Protein AF-A0A0D0DI79-F1 (afdb_monomer_lite)

Secondary structure (DSSP, 8-state):
-----TTT-EE---HHHH--TTSS--S-SEEEEE-TTHHHHHHHHHHTT----EE-TTT-SS-EEEEE--TT--HHHHHHHHHHHHHHHHHHTTSSS----S----S---SS----

Organism: NCBI:txid930991

Structure (mmCIF, N/CA/C/O backbone):
data_AF-A0A0D0DI79-F1
#
_entry.id   AF-A0A0D0DI79-F1
#
loop_
_atom_site.group_PDB
_atom_site.id
_atom_site.type_symbol
_atom_site.label_atom_id
_atom_site.label_alt_id
_atom_site.label_comp_id
_atom_site.label_asym_id
_atom_site.label_entity_id
_atom_site.label_seq_id
_atom_site.pdbx_PDB_ins_code
_atom_site.Cartn_x
_atom_site.Cartn_y
_atom_site.Cartn_z
_atom_site.occupancy
_atom_site.B_iso_or_equiv
_atom_site.auth_seq_id
_atom_site.auth_comp_id
_atom_site.auth_asym_id
_atom_site.auth_atom_id
_atom_site.pdbx_PDB_model_num
ATOM 1 N N . MET A 1 1 ? -13.413 -15.857 -4.598 1.00 52.06 1 MET A N 1
ATOM 2 C CA . MET A 1 1 ? -12.780 -14.589 -4.164 1.00 52.06 1 MET A CA 1
ATOM 3 C C . MET A 1 1 ? -13.273 -14.243 -2.764 1.00 52.06 1 MET A C 1
ATOM 5 O O . MET A 1 1 ? -14.476 -14.307 -2.539 1.00 52.06 1 MET A O 1
ATOM 9 N N . LYS A 1 2 ? -12.378 -13.946 -1.810 1.00 62.56 2 LYS A N 1
ATOM 10 C CA . LYS A 1 2 ? -12.778 -13.530 -0.452 1.00 62.56 2 LYS A CA 1
ATOM 11 C C . LYS A 1 2 ? -13.388 -12.128 -0.527 1.00 62.56 2 LYS A C 1
ATOM 13 O O . LYS A 1 2 ? -12.765 -11.225 -1.076 1.00 62.56 2 LYS A O 1
ATOM 18 N N . ARG A 1 3 ? -14.603 -11.944 -0.009 1.00 78.12 3 ARG A N 1
ATOM 19 C CA . ARG A 1 3 ? -15.272 -10.636 -0.006 1.00 78.12 3 ARG A CA 1
ATOM 20 C C . ARG A 1 3 ? -14.746 -9.809 1.167 1.00 78.12 3 ARG A C 1
ATOM 22 O O . ARG A 1 3 ? -15.034 -10.140 2.311 1.00 78.12 3 ARG A O 1
ATOM 29 N N . ILE A 1 4 ? -13.993 -8.748 0.882 1.00 83.25 4 ILE A N 1
ATOM 30 C CA . ILE A 1 4 ? -13.527 -7.803 1.905 1.00 83.25 4 ILE A CA 1
ATOM 31 C C . ILE A 1 4 ? -14.617 -6.740 2.123 1.00 83.25 4 ILE A C 1
ATOM 33 O O . ILE A 1 4 ? -15.071 -6.129 1.152 1.00 83.25 4 ILE A O 1
ATOM 37 N N . PRO A 1 5 ? -15.083 -6.514 3.363 1.00 85.69 5 PRO A N 1
ATOM 38 C CA . PRO A 1 5 ? -16.040 -5.451 3.648 1.00 85.69 5 PRO A CA 1
ATOM 39 C C . PRO A 1 5 ? -15.487 -4.060 3.301 1.00 85.69 5 PRO A C 1
ATOM 41 O O . PRO A 1 5 ? -14.370 -3.722 3.693 1.00 85.69 5 PRO A O 1
ATOM 44 N N . LYS A 1 6 ? -16.303 -3.206 2.659 1.00 85.19 6 LYS A N 1
ATOM 45 C CA . LYS A 1 6 ? -15.905 -1.839 2.245 1.00 85.19 6 LYS A CA 1
ATOM 46 C C . LYS A 1 6 ? -15.438 -0.941 3.402 1.00 85.19 6 LYS A C 1
ATOM 48 O O . LYS A 1 6 ? -14.749 0.045 3.167 1.00 85.19 6 LYS A O 1
ATOM 53 N N . HIS A 1 7 ? -15.836 -1.249 4.638 1.00 85.56 7 HIS A N 1
ATOM 54 C CA . HIS A 1 7 ? -15.409 -0.503 5.824 1.00 85.56 7 HIS A CA 1
ATOM 55 C C . HIS A 1 7 ? -14.001 -0.886 6.307 1.00 85.56 7 HIS A C 1
ATOM 57 O O . HIS A 1 7 ? -13.417 -0.138 7.081 1.00 85.56 7 HIS A O 1
ATOM 63 N N . ILE A 1 8 ? -13.452 -2.019 5.854 1.00 89.62 8 ILE A N 1
ATOM 64 C CA . ILE A 1 8 ? -12.077 -2.446 6.150 1.00 89.62 8 ILE A CA 1
ATOM 65 C C . ILE A 1 8 ? -11.134 -1.925 5.068 1.00 89.62 8 ILE A C 1
ATOM 67 O O . ILE A 1 8 ? -10.111 -1.315 5.378 1.00 89.62 8 ILE A O 1
ATOM 71 N N . LEU A 1 9 ? -11.491 -2.153 3.803 1.00 90.88 9 LEU A N 1
ATOM 72 C CA . LEU A 1 9 ? -10.704 -1.752 2.643 1.00 90.88 9 LEU A CA 1
ATOM 73 C C . LEU A 1 9 ? -11.649 -1.476 1.469 1.00 90.88 9 LEU A C 1
ATOM 75 O O . LEU A 1 9 ? -12.560 -2.259 1.196 1.00 90.88 9 LEU A O 1
ATOM 79 N N . SER A 1 10 ? -11.452 -0.354 0.782 1.00 90.44 10 SER A N 1
ATOM 80 C CA . SER A 1 10 ? -12.205 -0.009 -0.429 1.00 90.44 10 SER A CA 1
ATOM 81 C C . SER A 1 10 ? -11.336 0.757 -1.420 1.00 90.44 10 SER A C 1
ATOM 83 O O . SER A 1 10 ? -10.432 1.490 -1.020 1.00 90.44 10 SER A O 1
ATOM 85 N N . LEU A 1 11 ? -11.621 0.587 -2.708 1.00 87.25 11 LEU A N 1
ATOM 86 C CA . LEU A 1 11 ? -11.089 1.429 -3.776 1.00 87.25 11 LEU A CA 1
ATOM 87 C C . LEU A 1 11 ? -12.080 2.556 -4.079 1.00 87.25 11 LEU A C 1
ATOM 89 O O . LEU A 1 11 ? -13.214 2.545 -3.588 1.00 87.25 11 LEU A O 1
ATOM 93 N N . ASP A 1 12 ? -11.638 3.541 -4.855 1.00 78.50 12 ASP A N 1
ATOM 94 C CA . ASP A 1 12 ? -12.559 4.510 -5.436 1.00 78.50 12 ASP A CA 1
ATOM 95 C C . ASP A 1 12 ? -13.355 3.841 -6.567 1.00 78.50 12 ASP A C 1
ATOM 97 O O . ASP A 1 12 ? -12.775 3.346 -7.532 1.00 78.50 12 ASP A O 1
ATOM 101 N N . ASP A 1 13 ? -14.681 3.828 -6.439 1.00 68.94 13 ASP A N 1
ATOM 102 C CA . ASP A 1 13 ? -15.595 3.286 -7.451 1.00 68.94 13 ASP A CA 1
ATOM 103 C C . ASP A 1 13 ? -15.928 4.344 -8.534 1.00 68.94 13 ASP A C 1
ATOM 105 O O . ASP A 1 13 ? -16.791 4.119 -9.384 1.00 68.94 13 ASP A O 1
ATOM 109 N N . SER A 1 14 ? -15.286 5.521 -8.505 1.00 65.88 14 SER A N 1
ATOM 110 C CA . SER A 1 14 ? -15.576 6.614 -9.434 1.00 65.88 14 SER A CA 1
ATOM 111 C C . SER A 1 14 ? -15.337 6.214 -10.902 1.00 65.88 14 SER A C 1
ATOM 113 O O . SER A 1 14 ? -14.251 5.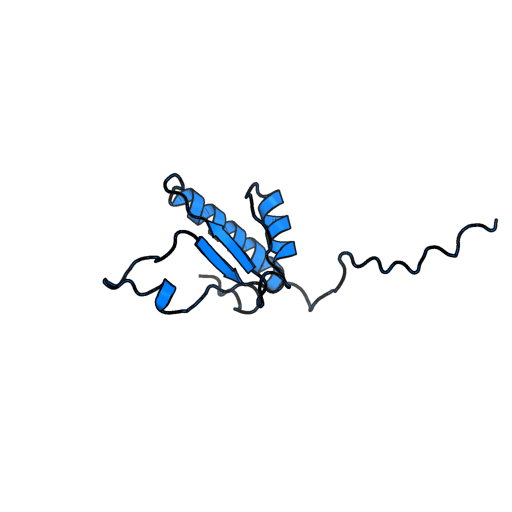732 -11.249 1.00 65.88 14 SER A O 1
ATOM 115 N N . PRO A 1 15 ? -16.301 6.477 -11.810 1.00 58.56 15 PRO A N 1
ATOM 116 C CA . PRO A 1 15 ? -16.152 6.211 -13.244 1.00 58.56 15 PRO A CA 1
ATOM 117 C C . PRO A 1 15 ? -14.968 6.969 -13.868 1.00 58.56 15 PRO A C 1
ATOM 119 O O . PRO A 1 15 ? -14.405 6.529 -14.869 1.00 58.56 15 PRO A O 1
ATOM 122 N N . LEU A 1 16 ? -14.516 8.056 -13.236 1.00 57.00 16 LEU A N 1
ATOM 123 C CA . LEU A 1 16 ? -13.336 8.819 -13.656 1.00 57.00 16 LEU A CA 1
ATOM 124 C C . LEU A 1 16 ? -12.012 8.056 -13.487 1.00 57.00 16 LEU A C 1
ATOM 126 O O . LEU A 1 16 ? -11.005 8.483 -14.036 1.00 57.00 16 LEU A O 1
ATOM 130 N N . ILE A 1 17 ? -11.993 6.962 -12.721 1.00 56.31 17 ILE A N 1
ATOM 131 C CA . ILE A 1 17 ? -10.807 6.115 -12.503 1.00 56.31 17 ILE A CA 1
ATOM 132 C C . ILE A 1 17 ? -10.895 4.821 -13.323 1.00 56.31 17 ILE A C 1
ATOM 134 O O . ILE A 1 17 ? -9.864 4.263 -13.694 1.00 56.31 17 ILE A O 1
ATOM 138 N N . THR A 1 18 ? -12.112 4.379 -13.649 1.00 50.28 18 THR A N 1
ATOM 139 C CA . THR A 1 18 ? -12.386 3.051 -14.218 1.00 50.28 18 THR A CA 1
ATOM 140 C C . THR A 1 18 ? -12.810 3.058 -15.689 1.00 50.28 18 THR A C 1
ATOM 142 O O . THR A 1 18 ? -12.603 2.060 -16.375 1.00 50.28 18 THR A O 1
ATOM 145 N N . THR A 1 19 ? -13.363 4.157 -16.218 1.00 51.97 19 THR A N 1
ATOM 146 C CA . THR A 1 19 ? -13.881 4.201 -17.600 1.00 51.97 19 THR A CA 1
ATOM 147 C C . THR A 1 19 ? -13.081 5.122 -18.497 1.00 51.97 19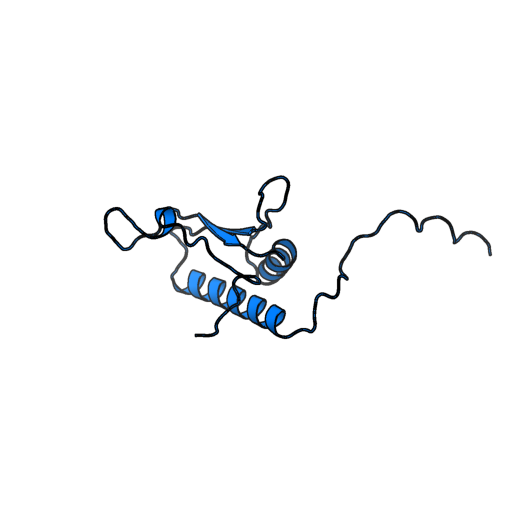 THR A C 1
ATOM 149 O O . THR A 1 19 ? -13.501 6.249 -18.727 1.00 51.97 19 THR A O 1
ATOM 152 N N . GLY A 1 20 ? -11.932 4.646 -18.998 1.00 49.56 20 GLY A N 1
ATOM 153 C CA . GLY A 1 20 ? -11.231 5.205 -20.166 1.00 49.56 20 GLY A CA 1
ATOM 154 C C . GLY A 1 20 ? -12.210 5.641 -21.264 1.00 49.56 20 GLY A C 1
ATOM 155 O O . GLY A 1 20 ? -13.197 4.944 -21.487 1.00 49.56 20 GLY A O 1
ATOM 156 N N . ALA A 1 21 ? -11.916 6.701 -22.028 1.00 51.94 21 ALA A N 1
ATOM 157 C CA . ALA A 1 21 ? -12.636 7.013 -23.279 1.00 51.94 21 ALA A CA 1
ATOM 158 C C . ALA A 1 21 ? -12.704 5.803 -24.252 1.00 51.94 21 ALA A C 1
ATOM 160 O O . ALA A 1 21 ? -13.545 5.761 -25.144 1.00 51.94 21 ALA A O 1
ATOM 161 N N . HIS A 1 22 ? -11.867 4.784 -24.010 1.00 49.81 22 HIS A N 1
ATOM 162 C CA . HIS A 1 22 ? -11.953 3.432 -24.552 1.00 49.81 22 HIS A CA 1
ATOM 163 C C . HIS A 1 22 ? -11.933 2.362 -23.437 1.00 49.81 22 HIS A C 1
ATOM 165 O O . HIS A 1 22 ? -10.971 1.621 -23.293 1.00 49.81 22 HIS A O 1
ATOM 171 N N . GLY A 1 23 ? -12.970 2.305 -22.601 1.00 51.22 23 GLY A N 1
ATOM 172 C CA . GLY A 1 23 ? -13.519 1.075 -22.004 1.00 51.22 23 GLY A CA 1
ATOM 173 C C . GLY A 1 23 ? -12.691 0.169 -21.071 1.00 51.22 23 GLY A C 1
ATOM 174 O O . GLY A 1 23 ? -13.305 -0.716 -20.483 1.00 51.22 23 GLY A O 1
ATOM 175 N N . SER A 1 24 ? -11.373 0.313 -20.885 1.00 55.34 24 SER A N 1
ATOM 176 C CA . SER A 1 24 ? -10.614 -0.660 -20.065 1.00 55.34 24 SER A CA 1
ATOM 177 C C . SER A 1 24 ? -9.221 -0.195 -19.601 1.00 55.34 24 SER A C 1
ATOM 179 O O . SER A 1 24 ? -8.237 -0.905 -19.805 1.00 55.34 24 SER A O 1
ATOM 181 N N . GLY A 1 25 ? -9.089 0.988 -18.994 1.00 57.31 25 GLY A N 1
ATOM 182 C CA . GLY A 1 25 ? -7.780 1.481 -18.537 1.00 57.31 25 GLY A CA 1
ATOM 183 C C . GLY A 1 25 ? -7.834 2.251 -17.222 1.00 57.31 25 GLY A C 1
ATOM 184 O O . GLY A 1 25 ? -8.774 3.007 -16.987 1.00 57.31 25 GLY A O 1
ATOM 185 N N . LEU A 1 26 ? -6.805 2.071 -16.387 1.00 63.81 26 LEU A N 1
ATOM 186 C CA . LEU A 1 26 ? -6.532 2.947 -15.247 1.00 63.81 26 LEU A CA 1
ATOM 187 C C . LEU A 1 26 ? -6.117 4.327 -15.766 1.00 63.81 26 LEU A C 1
ATOM 189 O O . LEU A 1 26 ? -5.188 4.440 -16.563 1.00 63.81 26 LEU A O 1
ATOM 193 N N . TYR A 1 27 ? -6.766 5.381 -15.283 1.00 70.75 27 TYR A N 1
ATOM 194 C CA . TYR A 1 27 ? -6.431 6.758 -15.667 1.00 70.75 27 TYR A CA 1
ATOM 195 C C . TYR A 1 27 ? -5.188 7.324 -14.981 1.00 70.75 27 TYR A C 1
ATOM 197 O O . TYR A 1 27 ? -4.638 8.333 -15.419 1.00 70.75 27 TYR A O 1
ATOM 205 N N . SER A 1 28 ? -4.764 6.704 -13.882 1.00 80.75 28 SER A N 1
ATOM 206 C CA . SER A 1 28 ? -3.689 7.199 -13.034 1.00 80.75 28 SER A CA 1
ATOM 207 C C . SER A 1 28 ? -2.831 6.036 -12.540 1.00 80.75 28 SER A C 1
ATOM 209 O O . SER A 1 28 ? -3.387 5.034 -12.084 1.00 80.75 28 SER A O 1
ATOM 211 N N . PRO A 1 29 ? -1.491 6.170 -12.552 1.00 87.00 29 PRO A N 1
ATOM 212 C CA . PRO A 1 29 ? -0.597 5.207 -11.909 1.00 87.00 29 PRO A CA 1
ATOM 213 C C . PRO A 1 29 ? -0.699 5.247 -10.376 1.00 87.00 29 PRO A C 1
ATOM 215 O O . PRO A 1 29 ? -0.192 4.357 -9.700 1.00 87.00 29 PRO A O 1
ATOM 218 N N . VAL A 1 30 ? -1.337 6.278 -9.812 1.00 90.06 30 V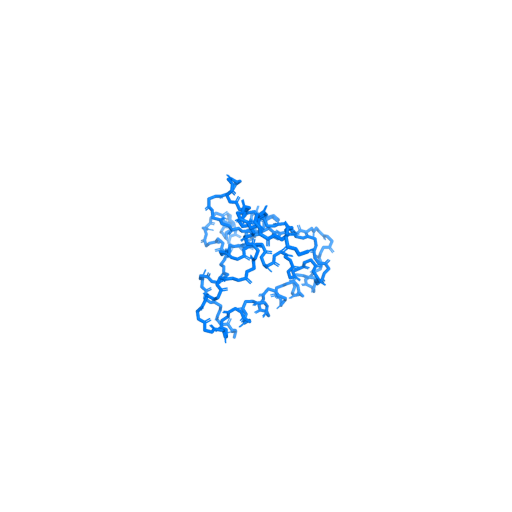AL A N 1
ATOM 219 C CA . VAL A 1 30 ? -1.593 6.419 -8.376 1.00 90.06 30 VAL A CA 1
ATOM 220 C C . VAL A 1 30 ? -3.018 5.971 -8.074 1.00 90.06 30 VAL A C 1
ATOM 222 O O . VAL A 1 30 ? -3.975 6.621 -8.502 1.00 90.06 30 VAL A O 1
ATOM 225 N N . ILE A 1 31 ? -3.147 4.895 -7.303 1.00 89.94 31 ILE A N 1
ATOM 226 C CA . ILE A 1 31 ? -4.413 4.253 -6.949 1.00 89.94 31 ILE A CA 1
ATOM 227 C C . ILE A 1 31 ? -4.641 4.425 -5.440 1.00 89.94 31 ILE A C 1
ATOM 229 O O . ILE A 1 31 ? -3.863 3.899 -4.633 1.00 89.94 31 ILE A O 1
ATOM 233 N N . PRO A 1 32 ? -5.670 5.184 -5.023 1.00 92.44 32 PRO A N 1
ATOM 234 C CA . PRO A 1 32 ? -5.991 5.348 -3.612 1.00 92.44 32 PRO A CA 1
ATOM 235 C C . PRO A 1 32 ? -6.658 4.084 -3.052 1.00 92.44 32 PRO A C 1
ATOM 237 O O . PRO A 1 32 ? -7.594 3.544 -3.641 1.00 92.44 32 PRO A O 1
ATOM 240 N N . ILE A 1 33 ? -6.202 3.641 -1.879 1.00 94.50 33 ILE A N 1
ATOM 241 C CA . ILE A 1 33 ? -6.795 2.531 -1.125 1.00 94.50 33 ILE A CA 1
ATOM 242 C C . ILE A 1 33 ? -7.294 3.088 0.205 1.00 94.50 33 ILE A C 1
ATOM 244 O O . ILE A 1 33 ? -6.508 3.457 1.080 1.00 94.50 33 ILE A O 1
ATOM 248 N N . PHE A 1 34 ? -8.613 3.161 0.356 1.00 95.25 34 PHE A N 1
ATOM 249 C CA . PHE A 1 34 ? -9.259 3.733 1.530 1.00 95.25 34 PHE A CA 1
ATOM 250 C C . PHE A 1 34 ? -9.425 2.699 2.634 1.00 95.25 34 PHE A C 1
ATOM 252 O O . PHE A 1 34 ? -9.957 1.607 2.414 1.00 95.25 34 PHE A O 1
ATOM 259 N N . THR A 1 35 ? -9.050 3.090 3.846 1.00 95.38 35 THR A N 1
ATOM 260 C CA . THR A 1 35 ? -9.263 2.300 5.058 1.00 95.38 35 THR A CA 1
ATOM 261 C C . THR A 1 35 ? -9.266 3.228 6.273 1.00 95.38 35 THR A C 1
ATOM 263 O O . THR A 1 35 ? -8.442 4.139 6.335 1.00 95.38 35 THR A O 1
ATOM 266 N N . PRO A 1 36 ? -10.151 3.027 7.268 1.00 94.94 36 PRO A N 1
ATOM 267 C CA . PRO A 1 36 ? -10.085 3.788 8.516 1.00 94.94 36 PRO A CA 1
ATOM 268 C C . PRO A 1 36 ? -8.812 3.487 9.325 1.00 94.94 36 PRO A C 1
ATOM 270 O O . PRO A 1 36 ? -8.460 4.260 10.208 1.00 94.94 36 PRO A O 1
ATOM 273 N N . LEU A 1 37 ? -8.109 2.392 9.017 1.00 95.56 37 LEU A N 1
ATOM 274 C CA . LEU A 1 37 ? -6.903 1.937 9.713 1.00 95.56 37 LEU A CA 1
ATOM 275 C C . LEU A 1 37 ? -5.637 2.206 8.879 1.00 95.56 37 LEU A C 1
ATOM 277 O O . LEU A 1 37 ? -4.726 1.383 8.850 1.00 95.56 37 LEU A O 1
ATOM 281 N N . ALA A 1 38 ? -5.581 3.344 8.177 1.00 96.69 38 ALA A N 1
ATOM 282 C CA . ALA A 1 38 ? -4.508 3.652 7.223 1.00 96.69 38 ALA A CA 1
ATOM 283 C C . ALA A 1 38 ? -3.102 3.553 7.834 1.00 96.69 38 ALA A C 1
ATOM 285 O O . ALA A 1 38 ? -2.206 3.031 7.178 1.00 96.69 38 ALA A O 1
ATOM 286 N N . GLN A 1 39 ? -2.926 3.991 9.087 1.00 96.69 39 GLN A N 1
ATOM 287 C CA . GLN A 1 39 ? -1.647 3.867 9.789 1.00 96.69 39 GLN A CA 1
ATOM 288 C C . GLN A 1 39 ? -1.272 2.400 10.025 1.00 96.69 39 GLN A C 1
ATOM 290 O O . GLN A 1 39 ? -0.214 1.972 9.590 1.00 96.69 39 GLN A O 1
ATOM 295 N N . GLY A 1 40 ? -2.176 1.601 10.602 1.00 96.44 40 GLY A N 1
ATOM 296 C CA . GLY A 1 40 ? -1.906 0.183 10.864 1.00 96.44 40 GLY A CA 1
ATOM 297 C C . GLY A 1 40 ? -1.703 -0.652 9.595 1.00 96.44 40 GLY A C 1
ATOM 298 O O . GLY A 1 40 ? -0.986 -1.650 9.620 1.00 96.44 40 GLY A O 1
ATOM 299 N N . LEU A 1 41 ? -2.304 -0.250 8.471 1.00 96.81 41 LEU A N 1
ATOM 300 C CA . LEU A 1 41 ? -2.005 -0.847 7.171 1.00 96.81 41 LEU A CA 1
ATOM 301 C C . LEU A 1 41 ? -0.613 -0.439 6.667 1.00 96.81 41 LEU A C 1
ATOM 303 O O . LEU A 1 41 ? 0.110 -1.286 6.150 1.00 96.81 41 LEU A O 1
ATOM 307 N N . ALA A 1 42 ? -0.233 0.833 6.805 1.00 97.44 42 ALA A N 1
ATOM 308 C CA . ALA A 1 42 ? 1.091 1.302 6.405 1.00 97.44 42 ALA A CA 1
ATOM 309 C C . ALA A 1 42 ? 2.200 0.616 7.216 1.00 97.44 42 ALA A C 1
ATOM 311 O O . ALA A 1 42 ? 3.153 0.130 6.617 1.00 97.44 42 ALA A O 1
ATOM 312 N N . ASP A 1 43 ? 2.034 0.495 8.535 1.00 97.12 43 ASP A N 1
ATOM 313 C CA . ASP A 1 43 ? 2.992 -0.180 9.417 1.00 97.12 43 ASP A CA 1
ATOM 314 C C . ASP A 1 43 ? 3.176 -1.651 9.001 1.00 97.12 43 ASP A C 1
ATOM 316 O O . ASP A 1 43 ? 4.298 -2.104 8.780 1.00 97.12 43 ASP A O 1
ATOM 320 N N . TYR A 1 44 ? 2.071 -2.369 8.765 1.00 97.62 44 TYR A N 1
ATOM 321 C CA . TYR A 1 44 ? 2.107 -3.743 8.253 1.00 97.62 44 TYR A CA 1
ATOM 322 C C . TYR A 1 44 ? 2.838 -3.857 6.909 1.00 97.62 44 TYR A C 1
ATOM 324 O O . TYR A 1 44 ? 3.648 -4.757 6.706 1.00 97.62 44 TYR A O 1
ATOM 332 N N . LEU A 1 45 ? 2.547 -2.963 5.962 1.00 97.38 45 LEU A N 1
ATOM 333 C CA . LEU A 1 45 ? 3.161 -2.998 4.634 1.00 97.38 45 LEU A CA 1
ATOM 334 C C . LEU A 1 45 ? 4.653 -2.642 4.684 1.00 97.38 45 LEU A C 1
ATOM 336 O O . LEU A 1 45 ? 5.433 -3.237 3.940 1.00 97.38 45 LEU A O 1
ATOM 340 N N . LEU A 1 46 ? 5.059 -1.747 5.588 1.00 96.94 46 LEU A N 1
ATOM 341 C CA . LEU A 1 46 ? 6.465 -1.435 5.847 1.00 96.94 46 LEU A CA 1
ATOM 342 C C . LEU A 1 46 ? 7.220 -2.658 6.385 1.00 96.94 46 LEU A C 1
ATOM 344 O O . LEU A 1 46 ? 8.298 -2.965 5.880 1.00 96.94 46 LEU A O 1
ATOM 348 N N . GLU A 1 47 ? 6.640 -3.414 7.325 1.00 96.88 47 GLU A N 1
ATOM 349 C CA . GLU A 1 47 ? 7.215 -4.682 7.813 1.00 96.88 47 GLU A CA 1
ATOM 350 C C . GLU A 1 47 ? 7.374 -5.729 6.699 1.00 96.88 47 GLU A C 1
ATOM 352 O O . GLU A 1 47 ? 8.275 -6.567 6.738 1.00 96.88 47 GLU A O 1
ATOM 357 N N . LYS A 1 48 ? 6.514 -5.670 5.678 1.00 97.12 48 LYS A N 1
ATOM 358 C CA . LYS A 1 48 ? 6.576 -6.516 4.478 1.00 97.12 48 LYS A CA 1
ATOM 359 C C . LYS A 1 48 ? 7.549 -6.016 3.410 1.00 97.12 48 LYS A C 1
ATOM 361 O O . LYS A 1 48 ? 7.714 -6.685 2.394 1.00 97.12 48 LYS A O 1
ATOM 366 N N . GLY A 1 49 ? 8.202 -4.876 3.637 1.00 96.75 49 GLY A N 1
ATOM 367 C CA . GLY A 1 49 ? 9.179 -4.288 2.722 1.00 96.75 49 GLY A CA 1
ATOM 368 C C . GLY A 1 49 ? 8.591 -3.336 1.677 1.00 96.75 49 GLY A C 1
ATOM 369 O O . GLY A 1 49 ? 9.313 -2.921 0.771 1.00 96.75 49 GLY A O 1
ATOM 370 N N . TYR A 1 50 ? 7.314 -2.953 1.781 1.00 96.19 50 TYR A N 1
ATOM 371 C CA . TYR A 1 50 ? 6.708 -1.959 0.892 1.00 96.19 50 TYR A CA 1
ATOM 372 C C . TYR A 1 50 ? 6.862 -0.545 1.458 1.00 96.19 50 TYR A C 1
ATOM 374 O O . TYR A 1 50 ? 6.438 -0.252 2.573 1.00 96.19 50 TYR A O 1
ATOM 382 N N . GLY A 1 51 ? 7.406 0.372 0.655 1.00 93.56 51 GLY A N 1
ATOM 383 C CA . GLY A 1 51 ? 7.513 1.789 1.007 1.00 93.56 51 GLY A CA 1
ATOM 384 C C . GLY A 1 51 ? 6.167 2.508 0.908 1.00 93.56 51 GLY A C 1
ATOM 385 O O . GLY A 1 51 ? 5.845 3.073 -0.135 1.00 93.56 51 GLY A O 1
ATOM 386 N N . VAL A 1 52 ? 5.378 2.487 1.984 1.00 94.25 52 VAL A N 1
ATOM 387 C CA . VAL A 1 52 ? 4.029 3.076 2.025 1.00 94.25 52 VAL A CA 1
ATOM 388 C C . VAL A 1 52 ? 3.929 4.138 3.118 1.00 94.25 52 VAL A C 1
ATOM 390 O O . VAL A 1 52 ? 4.532 4.028 4.180 1.00 94.25 52 VAL A O 1
ATOM 393 N N . THR A 1 53 ? 3.131 5.177 2.865 1.00 94.81 53 THR A N 1
ATOM 394 C CA . THR A 1 53 ? 2.802 6.215 3.849 1.00 94.81 53 THR A CA 1
ATOM 395 C C . THR A 1 53 ? 1.291 6.338 3.993 1.00 94.81 53 THR A C 1
ATOM 397 O O . THR A 1 53 ? 0.571 6.468 2.996 1.00 94.81 53 THR A O 1
ATOM 400 N N . ALA A 1 54 ? 0.813 6.321 5.236 1.00 96.94 54 ALA A N 1
ATOM 401 C CA . ALA A 1 54 ? -0.574 6.616 5.556 1.00 96.94 54 ALA A CA 1
ATOM 402 C C . ALA A 1 54 ? -0.877 8.101 5.335 1.00 96.94 54 ALA A C 1
ATOM 404 O O . ALA A 1 54 ? -0.112 8.978 5.730 1.00 96.94 54 ALA A O 1
ATOM 405 N N . MET A 1 55 ? -2.020 8.389 4.722 1.00 97.12 55 MET A N 1
ATOM 406 C CA . MET A 1 55 ? -2.556 9.739 4.620 1.00 97.12 55 MET A CA 1
ATOM 407 C C . MET A 1 55 ? -3.827 9.829 5.441 1.00 97.12 55 MET A C 1
ATOM 409 O O . MET A 1 55 ? -4.793 9.097 5.220 1.00 97.12 55 MET A O 1
ATOM 413 N N . THR A 1 56 ? -3.816 10.753 6.388 1.00 95.69 56 THR A N 1
ATOM 414 C CA . THR A 1 56 ? -4.901 11.003 7.333 1.00 95.69 56 THR A CA 1
ATOM 415 C C . THR A 1 56 ? -5.242 12.495 7.342 1.00 95.69 56 THR A C 1
ATOM 417 O O . THR A 1 56 ? -4.626 13.303 6.641 1.00 95.69 56 THR A O 1
ATOM 420 N N . PHE A 1 57 ? -6.268 12.877 8.099 1.00 93.88 57 PHE A N 1
ATOM 421 C CA . PHE A 1 57 ? -6.563 14.286 8.351 1.00 93.88 57 PHE A CA 1
ATOM 422 C C . PHE A 1 57 ? -5.344 14.974 9.007 1.00 93.88 57 PHE A C 1
ATOM 424 O O . PHE A 1 57 ? -4.717 14.358 9.868 1.00 93.88 57 PHE A O 1
ATOM 431 N N . PRO A 1 58 ? -4.996 16.228 8.651 1.00 95.38 58 PRO A N 1
ATOM 432 C CA . PRO A 1 58 ? -5.733 17.170 7.796 1.00 95.38 58 PRO A CA 1
ATOM 433 C C . PRO A 1 58 ? -5.455 17.054 6.292 1.00 95.38 58 PRO A C 1
ATOM 435 O O . PRO A 1 58 ? -6.078 17.764 5.508 1.00 95.38 58 PRO A O 1
ATOM 438 N N . VAL A 1 59 ? -4.548 16.169 5.873 1.00 96.00 59 VAL A N 1
ATOM 439 C CA . VAL A 1 59 ? -4.113 16.050 4.470 1.00 96.00 59 VAL A CA 1
ATOM 440 C C . VAL A 1 59 ? -5.241 15.539 3.574 1.00 96.00 59 VAL A C 1
ATOM 442 O O . VAL A 1 59 ? -5.421 16.011 2.453 1.00 96.00 59 VAL A O 1
ATOM 445 N N . VAL A 1 60 ? -6.023 14.582 4.072 1.00 94.88 60 VAL A N 1
ATOM 446 C CA . VAL A 1 60 ? -7.167 14.003 3.361 1.00 94.88 60 VAL A CA 1
ATOM 447 C C . VAL A 1 60 ? -8.380 13.897 4.277 1.00 94.88 60 VAL A C 1
ATOM 449 O O . VAL A 1 60 ? -8.253 13.663 5.477 1.00 94.88 60 VAL A O 1
ATOM 452 N N . LYS A 1 61 ? -9.583 14.026 3.704 1.00 92.81 61 LYS A N 1
ATOM 453 C CA . LYS A 1 61 ? -10.842 13.855 4.453 1.00 92.81 61 LYS A CA 1
ATOM 454 C C . LYS A 1 61 ? -11.095 12.398 4.843 1.00 92.81 61 LYS A C 1
ATOM 456 O O . LYS A 1 61 ? -11.615 12.132 5.921 1.00 92.81 61 LYS A O 1
ATOM 461 N N . ARG A 1 62 ? -10.756 11.461 3.955 1.00 93.38 62 ARG A N 1
ATOM 462 C CA . ARG A 1 62 ? -10.920 10.020 4.166 1.00 93.38 62 ARG A CA 1
ATOM 463 C C . ARG A 1 62 ? -9.536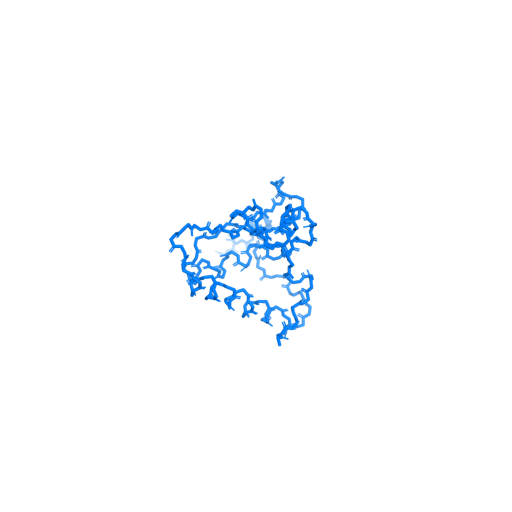 9.379 4.267 1.00 93.38 62 ARG A C 1
ATOM 465 O O . ARG A 1 62 ? -8.784 9.503 3.302 1.00 93.38 62 ARG A O 1
ATOM 472 N N . PRO A 1 63 ? -9.198 8.717 5.387 1.00 96.31 63 PRO A N 1
ATOM 473 C CA . PRO A 1 63 ? -7.906 8.063 5.535 1.00 96.31 63 PRO A CA 1
ATOM 474 C C . PRO A 1 63 ? -7.651 7.022 4.439 1.00 96.31 63 PRO A C 1
ATOM 476 O O . PRO A 1 63 ? -8.549 6.255 4.068 1.00 96.31 63 PRO A O 1
ATOM 479 N N . MET A 1 64 ? -6.436 7.026 3.894 1.00 96.44 64 MET A N 1
ATOM 480 C CA . MET A 1 64 ? -6.050 6.158 2.781 1.00 96.44 64 MET A CA 1
ATOM 481 C C . MET A 1 64 ? -4.538 5.928 2.720 1.00 96.44 64 MET A C 1
ATOM 483 O O . MET A 1 64 ? -3.759 6.707 3.267 1.00 96.44 64 MET A O 1
ATOM 487 N 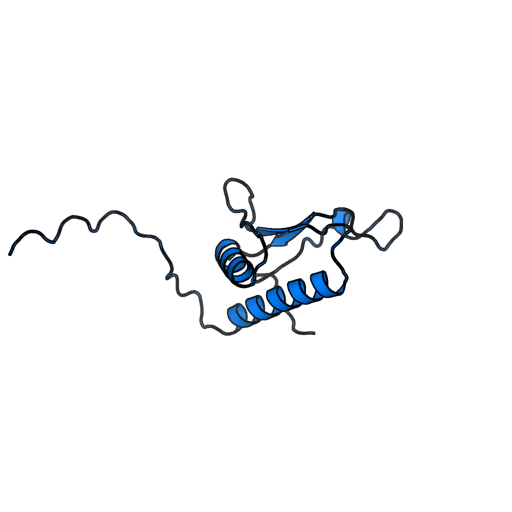N . ILE A 1 65 ? -4.125 4.894 1.993 1.00 96.88 65 ILE A N 1
ATOM 488 C CA . ILE A 1 65 ? -2.767 4.769 1.448 1.00 96.88 65 ILE A CA 1
ATOM 489 C C . ILE A 1 65 ? -2.814 4.963 -0.075 1.00 96.88 65 ILE A C 1
ATOM 491 O O . ILE A 1 65 ? -3.882 4.895 -0.687 1.00 96.88 65 ILE A O 1
ATOM 495 N N . ARG A 1 66 ? -1.658 5.201 -0.702 1.00 94.44 66 ARG A N 1
ATOM 496 C CA . ARG A 1 66 ? -1.517 5.214 -2.167 1.00 94.44 66 ARG A CA 1
ATOM 497 C C . ARG A 1 66 ? -0.701 4.015 -2.615 1.00 94.44 66 ARG A C 1
ATOM 499 O O . ARG A 1 66 ? 0.426 3.857 -2.160 1.00 94.44 66 ARG A O 1
ATOM 506 N N . MET A 1 67 ? -1.242 3.244 -3.549 1.00 93.12 67 MET A N 1
ATOM 507 C CA . MET A 1 67 ? -0.439 2.374 -4.399 1.00 93.12 67 MET A CA 1
ATOM 508 C C . MET A 1 67 ? 0.038 3.198 -5.592 1.00 93.12 67 MET A C 1
ATOM 510 O O . MET A 1 67 ? -0.774 3.833 -6.261 1.00 93.12 67 MET A O 1
ATOM 514 N N . ILE A 1 68 ? 1.345 3.219 -5.839 1.00 92.88 68 ILE A N 1
ATOM 515 C CA . ILE A 1 68 ? 1.933 3.891 -6.999 1.00 92.88 68 ILE A CA 1
ATOM 516 C C . ILE A 1 68 ? 2.540 2.810 -7.882 1.00 92.88 68 ILE A C 1
ATOM 518 O O . ILE A 1 68 ? 3.484 2.139 -7.475 1.00 92.88 68 ILE A O 1
ATOM 522 N N . VAL A 1 69 ? 1.973 2.629 -9.070 1.00 90.31 69 VAL A N 1
ATOM 523 C CA . VAL A 1 69 ? 2.452 1.652 -10.048 1.00 90.31 69 VAL A CA 1
ATOM 524 C C . VAL A 1 69 ? 3.502 2.317 -10.930 1.00 90.31 69 VAL A C 1
ATOM 526 O O . VAL A 1 69 ? 3.238 3.314 -11.604 1.00 90.31 69 VAL A O 1
ATOM 529 N N . HIS A 1 70 ? 4.705 1.757 -10.933 1.00 90.50 70 HIS A N 1
ATOM 530 C CA . HIS A 1 70 ? 5.802 2.176 -11.794 1.00 90.50 70 HIS A CA 1
ATOM 531 C C . HIS A 1 70 ? 5.922 1.248 -13.005 1.00 90.50 70 HIS A C 1
ATOM 533 O O . HIS A 1 70 ? 5.618 0.064 -12.920 1.00 90.50 70 HIS A O 1
ATOM 539 N N . ALA A 1 71 ? 6.465 1.750 -14.119 1.00 90.00 71 ALA A N 1
ATOM 540 C CA . ALA A 1 71 ? 6.646 0.968 -15.352 1.00 90.00 71 ALA A CA 1
ATOM 541 C C . ALA A 1 71 ? 7.529 -0.287 -15.190 1.00 90.00 71 ALA A C 1
ATOM 543 O O . ALA A 1 71 ? 7.508 -1.172 -16.037 1.00 90.00 71 ALA A O 1
ATOM 544 N N . ARG A 1 72 ? 8.328 -0.352 -14.117 1.00 93.50 72 ARG A N 1
ATOM 545 C CA . ARG A 1 72 ? 9.164 -1.511 -13.780 1.00 93.50 72 ARG A CA 1
ATOM 546 C C . ARG A 1 72 ? 8.460 -2.538 -12.896 1.00 93.50 72 ARG A C 1
ATOM 548 O O . ARG A 1 72 ? 9.027 -3.608 -12.709 1.00 93.50 72 ARG A O 1
ATOM 555 N N . ASN A 1 73 ? 7.294 -2.217 -12.333 1.00 93.44 73 ASN A N 1
ATOM 556 C CA . ASN A 1 73 ? 6.528 -3.203 -11.587 1.00 93.44 73 ASN A CA 1
ATOM 557 C C . ASN A 1 73 ? 5.980 -4.242 -12.560 1.00 93.44 73 ASN A C 1
ATOM 559 O O . ASN A 1 73 ? 5.341 -3.911 -13.558 1.00 93.44 73 ASN A O 1
ATOM 563 N N . THR A 1 74 ? 6.265 -5.498 -12.258 1.00 96.25 74 THR A N 1
ATOM 564 C CA . THR A 1 74 ? 5.712 -6.650 -12.954 1.00 96.25 74 THR A CA 1
ATOM 565 C C . THR A 1 74 ? 4.306 -6.945 -12.440 1.00 96.25 74 THR A C 1
ATOM 567 O O . THR A 1 74 ? 3.920 -6.509 -11.354 1.00 96.25 74 THR A O 1
ATOM 570 N N . GLU A 1 75 ? 3.540 -7.729 -13.195 1.00 94.62 75 GLU A N 1
ATOM 571 C CA . GLU A 1 75 ? 2.251 -8.252 -12.727 1.00 94.62 75 GLU A CA 1
ATOM 572 C C . GLU A 1 75 ? 2.408 -9.011 -11.398 1.00 94.62 75 GLU A C 1
ATOM 574 O O . GLU A 1 75 ? 1.649 -8.778 -10.464 1.00 94.62 75 GLU A O 1
ATOM 579 N N . GLY A 1 76 ? 3.481 -9.799 -11.255 1.00 97.19 76 GLY A N 1
ATOM 580 C CA . GLY A 1 76 ? 3.795 -10.513 -10.016 1.00 97.19 76 GLY A CA 1
ATOM 581 C C . GLY A 1 76 ? 4.059 -9.601 -8.812 1.00 97.19 76 GLY A C 1
ATOM 582 O O . GLY A 1 76 ? 3.687 -9.955 -7.690 1.00 97.19 76 GLY A O 1
ATOM 583 N N . ASP A 1 77 ? 4.648 -8.417 -9.018 1.00 95.62 77 ASP A N 1
ATOM 584 C CA . ASP A 1 77 ? 4.823 -7.424 -7.946 1.00 95.62 77 ASP A CA 1
ATOM 585 C C . ASP A 1 77 ? 3.465 -6.890 -7.473 1.00 95.62 77 ASP A C 1
ATOM 587 O O . ASP A 1 77 ? 3.217 -6.765 -6.270 1.00 95.62 77 ASP A O 1
ATOM 591 N N . ILE A 1 78 ? 2.571 -6.603 -8.425 1.00 94.38 78 ILE A N 1
ATOM 592 C CA . ILE A 1 78 ? 1.220 -6.104 -8.149 1.00 94.38 78 ILE A CA 1
ATOM 593 C C . ILE A 1 78 ? 0.401 -7.184 -7.435 1.00 94.38 78 ILE A C 1
ATOM 595 O O . ILE A 1 78 ? -0.210 -6.904 -6.404 1.00 94.38 78 ILE A O 1
ATOM 599 N N . ASP A 1 79 ? 0.437 -8.423 -7.921 1.00 95.81 79 ASP A N 1
ATOM 600 C CA . ASP A 1 79 ? -0.266 -9.557 -7.319 1.00 95.81 79 ASP A CA 1
ATOM 601 C C . ASP A 1 79 ? 0.211 -9.835 -5.893 1.00 95.81 79 ASP A C 1
ATOM 603 O O . ASP A 1 79 ? -0.600 -10.059 -4.989 1.00 95.81 79 ASP A O 1
ATOM 607 N N . SER A 1 80 ? 1.525 -9.771 -5.664 1.00 96.69 80 SER A N 1
ATOM 608 C CA . SER A 1 80 ? 2.115 -9.953 -4.335 1.00 96.69 80 SER A CA 1
ATOM 609 C C . SER A 1 80 ? 1.651 -8.866 -3.367 1.00 96.69 80 SER A C 1
ATOM 611 O O . SER A 1 80 ? 1.242 -9.171 -2.243 1.00 96.69 80 SER A O 1
ATOM 613 N N . PHE A 1 81 ? 1.630 -7.609 -3.816 1.00 96.00 81 PHE A N 1
ATOM 614 C CA . PHE A 1 81 ? 1.120 -6.494 -3.024 1.00 96.00 81 PHE A CA 1
ATOM 615 C C . PHE A 1 81 ? -0.375 -6.649 -2.707 1.00 96.00 81 PHE A C 1
ATOM 617 O O . PHE A 1 81 ? -0.787 -6.526 -1.550 1.00 96.00 81 PHE A O 1
ATOM 624 N N . VAL A 1 82 ? -1.197 -6.980 -3.707 1.00 94.38 82 VAL A N 1
ATOM 625 C CA . VAL A 1 82 ? -2.639 -7.210 -3.526 1.00 94.38 82 VAL A CA 1
ATOM 626 C C . VAL A 1 82 ? -2.893 -8.370 -2.562 1.00 94.38 82 VAL A C 1
ATOM 628 O O . VAL A 1 82 ? -3.770 -8.274 -1.702 1.00 94.38 82 VAL A O 1
ATOM 631 N N . ASN A 1 83 ? -2.113 -9.447 -2.644 1.00 95.62 83 ASN A N 1
ATOM 632 C CA . ASN A 1 83 ? -2.220 -10.572 -1.721 1.00 95.62 83 ASN A CA 1
ATOM 633 C C . ASN A 1 83 ? -1.937 -10.147 -0.270 1.00 95.62 83 ASN A C 1
ATOM 635 O O . ASN A 1 83 ? -2.680 -10.529 0.635 1.00 95.62 83 ASN A O 1
ATOM 639 N N . GLU A 1 84 ? -0.925 -9.310 -0.038 1.00 96.94 84 GLU A N 1
ATOM 640 C CA . GLU A 1 84 ? -0.619 -8.769 1.292 1.00 96.94 84 GLU A CA 1
ATOM 641 C C . GLU A 1 84 ? -1.746 -7.867 1.826 1.00 96.94 84 GLU A C 1
ATOM 643 O O . GLU A 1 84 ? -2.140 -8.007 2.988 1.00 96.94 84 GLU A O 1
ATOM 648 N N . LEU A 1 85 ? -2.364 -7.033 0.976 1.00 94.94 85 LEU A N 1
ATOM 649 C CA . LEU A 1 85 ? -3.562 -6.263 1.347 1.00 94.94 85 LEU A CA 1
ATOM 650 C C . LEU A 1 85 ? -4.726 -7.170 1.765 1.00 94.94 85 LEU A C 1
ATOM 652 O O . LEU A 1 85 ? -5.381 -6.926 2.783 1.00 94.94 85 LEU A O 1
ATOM 656 N N . VAL A 1 86 ? -4.996 -8.221 0.985 1.00 93.69 86 VAL A N 1
ATOM 657 C CA . VAL A 1 86 ? -6.086 -9.170 1.250 1.00 93.69 86 VAL A CA 1
ATOM 658 C C . VAL A 1 86 ? -5.829 -9.946 2.541 1.00 93.69 86 VAL A C 1
ATOM 660 O O . VAL A 1 86 ? -6.751 -10.133 3.339 1.00 93.69 86 VAL A O 1
ATOM 663 N N . GLN A 1 87 ? -4.590 -10.386 2.773 1.00 94.00 87 GLN A N 1
ATOM 664 C CA . GLN A 1 87 ? -4.202 -11.072 4.003 1.00 94.00 87 GLN A CA 1
ATOM 665 C C . GLN A 1 87 ? -4.366 -10.177 5.227 1.00 94.00 87 GLN A C 1
ATOM 667 O O . GLN A 1 87 ? -4.940 -10.618 6.225 1.00 94.00 87 GLN A O 1
ATOM 672 N N . TRP A 1 88 ? -3.906 -8.928 5.151 1.00 95.12 88 TRP A N 1
ATOM 673 C CA . TRP A 1 88 ? -4.081 -7.965 6.230 1.00 95.12 88 TRP A CA 1
ATOM 674 C C . TRP A 1 88 ? -5.563 -7.707 6.513 1.00 95.12 88 TRP A C 1
ATOM 676 O O . TRP A 1 88 ? -5.998 -7.821 7.659 1.00 95.12 88 TRP A O 1
ATOM 686 N N . ALA A 1 89 ? -6.365 -7.455 5.474 1.00 93.19 89 ALA A N 1
ATOM 687 C CA . ALA A 1 89 ? -7.792 -7.175 5.617 1.00 93.19 89 ALA A CA 1
ATOM 688 C C . ALA A 1 89 ? -8.559 -8.362 6.222 1.00 93.19 89 ALA A C 1
ATOM 690 O O . ALA A 1 89 ? -9.447 -8.171 7.054 1.00 93.19 89 ALA A O 1
ATOM 691 N N . ALA A 1 90 ? -8.188 -9.594 5.860 1.00 90.94 90 ALA A N 1
ATOM 692 C CA . ALA A 1 90 ? -8.777 -10.796 6.440 1.00 90.94 90 ALA A CA 1
ATOM 693 C C . ALA A 1 90 ? -8.536 -10.888 7.959 1.00 90.94 90 ALA A C 1
ATOM 695 O O . ALA A 1 90 ? -9.433 -11.308 8.686 1.00 90.94 90 ALA A O 1
ATOM 696 N N . ARG A 1 91 ? -7.379 -10.437 8.464 1.00 90.69 91 ARG A N 1
ATOM 697 C CA . ARG A 1 91 ? -7.095 -10.407 9.913 1.00 90.69 91 ARG A CA 1
ATOM 698 C C . ARG A 1 91 ? -7.966 -9.389 10.649 1.00 90.69 91 ARG A C 1
ATOM 700 O O . ARG A 1 91 ? -8.398 -9.664 11.761 1.00 90.69 91 ARG A O 1
ATOM 707 N N . GLN A 1 92 ? -8.294 -8.269 10.001 1.00 87.56 92 GLN A N 1
ATOM 708 C CA . GLN A 1 92 ? -9.198 -7.260 10.571 1.00 87.56 92 GLN A CA 1
ATOM 709 C C . GLN A 1 92 ? -10.649 -7.755 10.653 1.00 87.56 92 GLN A C 1
ATOM 711 O O . GLN A 1 92 ? -11.408 -7.317 11.509 1.00 87.56 92 GLN A O 1
ATOM 716 N N . SER A 1 93 ? -11.038 -8.689 9.778 1.00 68.25 93 SER A N 1
ATOM 717 C CA . SER A 1 93 ? -12.394 -9.250 9.753 1.00 68.25 93 SER A CA 1
ATOM 718 C C . SER A 1 93 ? -12.665 -10.347 10.795 1.00 68.25 93 SER A C 1
ATOM 720 O O . SER A 1 93 ? -13.811 -10.764 10.930 1.00 68.25 93 SER A O 1
ATOM 722 N N . VAL A 1 94 ? -11.640 -10.826 11.517 1.00 58.66 94 VAL A N 1
ATOM 723 C CA . VAL A 1 94 ? -11.718 -12.019 12.393 1.00 58.66 94 VAL A CA 1
ATOM 724 C C . VAL A 1 94 ? -11.658 -11.681 13.902 1.00 58.66 94 VAL A C 1
ATOM 726 O O . VAL A 1 94 ? -11.682 -12.581 14.734 1.00 58.66 94 VAL A O 1
ATOM 729 N N . GLY A 1 95 ? -11.653 -10.403 14.304 1.00 49.16 95 GLY A N 1
ATOM 730 C CA . GLY A 1 95 ? -11.606 -9.997 15.722 1.00 49.16 95 GLY A CA 1
ATOM 731 C C . GLY A 1 95 ? -12.910 -9.380 16.263 1.00 49.16 95 GLY A C 1
ATOM 732 O O . GLY A 1 95 ? -13.587 -8.669 15.518 1.00 49.16 95 GLY A O 1
ATOM 733 N N . PRO A 1 96 ? -13.268 -9.603 17.550 1.00 41.66 96 PRO A N 1
ATOM 734 C CA . PRO A 1 96 ? -14.371 -8.901 18.209 1.00 41.66 96 PRO A CA 1
ATOM 735 C C . PRO A 1 96 ? -14.054 -7.402 18.292 1.00 41.66 96 PRO A C 1
ATOM 737 O O . PRO A 1 96 ? -12.891 -7.017 18.395 1.00 41.66 96 PRO A O 1
ATOM 740 N N . GLY A 1 97 ? -15.100 -6.578 18.192 1.00 40.47 97 GLY A N 1
ATOM 741 C CA . GLY A 1 97 ? -15.037 -5.139 17.934 1.00 40.47 97 GLY A CA 1
ATOM 742 C C . GLY A 1 97 ? -13.894 -4.386 18.615 1.00 40.47 97 GLY A C 1
ATOM 743 O O . GLY A 1 97 ? -13.651 -4.559 19.802 1.00 40.47 97 GLY A O 1
ATOM 744 N N . TRP A 1 98 ? -13.235 -3.532 17.826 1.00 43.72 98 TRP A N 1
ATOM 745 C CA . TRP A 1 98 ? -12.442 -2.377 18.251 1.00 43.72 98 TRP A CA 1
ATOM 746 C C . TRP A 1 98 ? -12.005 -2.373 19.726 1.00 43.72 98 TRP A C 1
ATOM 748 O O . TRP A 1 98 ? -12.548 -1.650 20.559 1.00 43.72 98 TRP A O 1
ATOM 758 N N . GLY A 1 99 ? -10.938 -3.112 20.024 1.00 34.97 99 GLY A N 1
ATOM 759 C CA . GLY A 1 99 ? -10.039 -2.745 21.108 1.00 34.97 99 GLY A CA 1
ATOM 760 C C . GLY A 1 99 ? -9.232 -1.527 20.672 1.00 34.97 99 GLY A C 1
ATOM 761 O O . GLY A 1 99 ? -8.216 -1.657 19.994 1.00 34.97 99 GLY A O 1
ATOM 762 N N . ALA A 1 100 ? -9.703 -0.332 21.027 1.00 44.88 100 ALA A N 1
ATOM 763 C CA . ALA A 1 100 ? -8.858 0.851 21.095 1.00 44.88 100 ALA A CA 1
ATOM 764 C C . ALA A 1 100 ? -7.715 0.555 22.078 1.00 44.88 100 ALA A C 1
ATOM 766 O O . ALA A 1 100 ? -7.940 0.420 23.277 1.00 44.88 100 ALA A O 1
ATOM 767 N N . GLY A 1 101 ? -6.501 0.386 21.562 1.00 40.66 101 GLY A N 1
ATOM 768 C CA . GLY A 1 101 ? -5.375 -0.045 22.381 1.00 40.66 101 GLY A CA 1
ATOM 769 C C . GLY A 1 101 ? -4.054 -0.059 21.630 1.00 40.66 101 GLY A C 1
ATOM 770 O O . GLY A 1 101 ? -3.318 -1.031 21.717 1.00 40.66 101 GLY A O 1
ATOM 771 N N . SER A 1 102 ? -3.751 1.000 20.882 1.00 40.19 102 SER A N 1
ATOM 772 C CA . SER A 1 102 ? -2.367 1.314 20.529 1.00 40.19 102 SER A CA 1
ATOM 773 C C . SER A 1 102 ? -2.183 2.830 20.524 1.00 40.19 102 SER A C 1
ATOM 775 O O . SER A 1 102 ? -2.660 3.526 19.632 1.00 40.19 102 SER A O 1
ATOM 777 N N . GLY A 1 103 ? -1.556 3.328 21.592 1.00 40.84 103 GLY A N 1
ATOM 778 C CA . GLY A 1 103 ? -0.778 4.565 21.577 1.00 40.84 103 GLY A CA 1
ATOM 779 C C . GLY A 1 103 ? -1.521 5.897 21.459 1.00 40.84 103 GLY A C 1
ATOM 780 O O . GLY A 1 103 ? -1.239 6.660 20.545 1.00 40.84 103 GLY A O 1
ATOM 781 N N . ILE A 1 104 ? -2.358 6.256 22.437 1.00 41.81 104 ILE A N 1
ATOM 782 C CA . ILE A 1 104 ? -2.469 7.669 22.840 1.00 41.81 104 ILE A CA 1
ATOM 783 C C . ILE A 1 104 ? -1.979 7.752 24.282 1.00 41.81 104 ILE A C 1
ATOM 785 O O . ILE A 1 104 ? -2.750 7.566 25.221 1.00 41.81 104 ILE A O 1
ATOM 789 N N . MET A 1 105 ? -0.682 8.013 24.461 1.00 38.62 105 MET A N 1
ATOM 790 C CA . MET A 1 105 ? -0.210 8.557 25.730 1.00 38.62 105 MET A CA 1
ATOM 791 C C . MET A 1 105 ? -0.773 9.973 25.852 1.00 38.62 105 MET A C 1
ATOM 793 O O . MET A 1 105 ? -0.293 10.902 25.205 1.00 38.62 105 MET A O 1
ATOM 797 N N . ARG A 1 106 ? -1.835 10.127 26.648 1.00 41.12 106 ARG A N 1
ATOM 798 C CA . ARG A 1 106 ? -2.223 11.432 27.184 1.00 41.12 106 ARG A CA 1
ATOM 799 C C . ARG A 1 106 ? -1.214 11.787 28.271 1.00 41.12 106 ARG A C 1
ATOM 801 O O . ARG A 1 106 ? -1.008 11.007 29.195 1.00 41.12 106 ARG A O 1
ATOM 808 N N . GLY A 1 107 ? -0.549 12.926 28.112 1.00 39.91 107 GLY A N 1
ATOM 809 C CA . GLY A 1 107 ? 0.440 13.442 29.053 1.00 39.91 107 GLY A CA 1
ATOM 810 C C . GLY A 1 107 ? -0.196 13.950 30.344 1.00 39.91 107 GLY A C 1
ATOM 811 O O . GLY A 1 107 ? -0.224 15.154 30.555 1.00 39.91 107 GLY A O 1
ATOM 812 N N . GLU A 1 108 ? -0.692 13.040 31.184 1.00 42.59 108 GLU A N 1
ATOM 813 C CA . GLU A 1 108 ? -1.226 13.343 32.524 1.00 42.59 108 GLU A CA 1
ATOM 814 C C . GLU A 1 108 ? -0.802 12.310 33.592 1.00 42.59 108 GLU A C 1
ATOM 816 O O . GLU A 1 108 ? -1.411 12.242 34.648 1.00 42.59 108 GLU A O 1
ATOM 821 N N . ASP A 1 109 ? 0.264 11.532 33.357 1.00 39.91 109 ASP A N 1
ATOM 822 C CA . ASP A 1 109 ? 0.782 10.530 34.316 1.00 39.91 109 ASP A CA 1
ATOM 823 C C . ASP A 1 109 ? 2.238 10.799 34.748 1.00 39.91 109 ASP A C 1
ATOM 825 O O . ASP A 1 109 ? 3.003 9.893 35.086 1.00 39.91 109 ASP A O 1
ATOM 829 N N . LEU A 1 110 ? 2.643 12.073 34.755 1.00 43.78 110 LEU A N 1
ATOM 830 C CA . LEU A 1 110 ? 3.954 12.499 35.253 1.00 43.78 110 LEU A CA 1
ATOM 831 C C . LEU A 1 110 ? 3.882 13.147 36.642 1.00 43.78 110 LEU A C 1
ATOM 833 O O . LEU A 1 110 ? 4.615 14.089 36.912 1.00 43.78 110 LEU A O 1
ATOM 837 N N . GLU A 1 111 ? 3.019 12.668 37.541 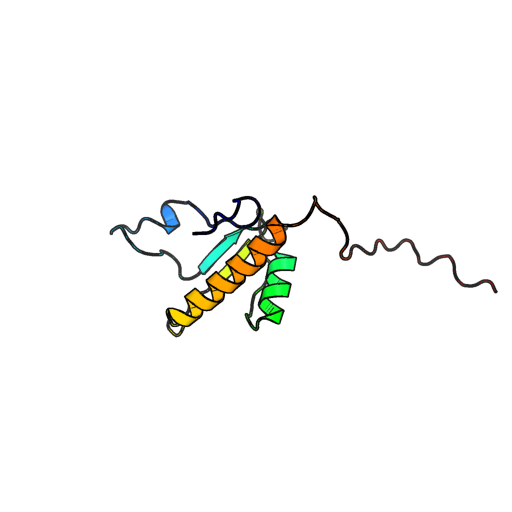1.00 44.47 111 GLU A N 1
ATOM 838 C CA . GLU A 1 111 ? 3.026 13.169 38.922 1.00 44.47 111 GLU A CA 1
ATOM 839 C C . GLU A 1 111 ? 2.588 12.130 39.957 1.00 44.47 111 GLU A C 1
ATOM 841 O O . GLU A 1 111 ? 1.731 12.372 40.794 1.00 44.47 111 GLU A O 1
ATOM 846 N N . MET A 1 112 ? 3.200 10.943 39.941 1.00 44.53 112 MET A N 1
ATOM 847 C CA . MET A 1 112 ? 3.230 10.090 41.136 1.00 44.53 112 MET A CA 1
ATOM 848 C C . MET A 1 112 ? 4.338 9.039 41.046 1.00 44.53 112 MET A C 1
ATOM 850 O O . MET A 1 112 ? 4.078 7.862 40.819 1.00 44.53 112 MET A O 1
ATOM 854 N N . LYS A 1 113 ? 5.602 9.458 41.213 1.00 39.84 113 LYS A N 1
ATOM 855 C CA . LYS A 1 113 ? 6.701 8.554 41.616 1.00 39.84 113 LYS A CA 1
ATOM 856 C C . LYS A 1 113 ? 7.987 9.281 42.028 1.00 39.84 113 LYS A C 1
ATOM 858 O O . LYS A 1 113 ? 9.061 8.979 41.532 1.00 39.84 113 LYS A O 1
ATOM 863 N N . VAL A 1 114 ? 7.898 10.197 42.993 1.00 44.41 114 VAL A N 1
ATOM 864 C CA . VAL A 1 114 ? 9.042 10.505 43.875 1.00 44.41 114 VAL A CA 1
ATOM 865 C C . VAL A 1 114 ? 8.521 10.741 45.288 1.00 44.41 114 VAL A C 1
ATOM 867 O O . VAL A 1 114 ? 8.398 11.877 45.725 1.00 44.41 114 VAL A O 1
ATOM 870 N N . ARG A 1 115 ? 8.171 9.657 45.984 1.00 45.00 115 ARG A N 1
ATOM 871 C CA . ARG A 1 115 ? 8.247 9.546 47.448 1.00 45.00 115 ARG A CA 1
ATOM 872 C C . ARG A 1 115 ? 8.277 8.070 47.824 1.00 45.00 115 ARG A C 1
ATOM 874 O O . ARG A 1 115 ? 7.224 7.489 48.053 1.00 45.00 115 ARG A O 1
ATOM 881 N N . LEU A 1 116 ? 9.479 7.505 47.852 1.00 42.81 116 LEU A N 1
ATOM 882 C CA . LEU A 1 116 ? 9.981 6.631 48.913 1.00 42.81 116 LEU A CA 1
ATOM 883 C C . LEU A 1 116 ? 11.488 6.874 49.013 1.00 42.81 116 LEU A C 1
ATOM 885 O O . LEU A 1 116 ? 12.121 6.938 47.935 1.00 42.81 116 LEU A O 1
#

Radius of gyration: 18.61 Å; chains: 1; bounding box: 26×32×74 Å

Foldseek 3Di:
DDDQDVAAKDWDPDCVQAQDVPHGDGPALKTKIFYPPQVVLCVQVVVVVDPKDWDDPPRDPTITIIRGDDPPDDPVNVVVVVVSVVVVSVVVVPDDDDPPDDDDPDPPPPPPPPDD

Sequence (116 aa):
MKRIPKHILSLDDSPLITTGAHGSGLYSPVIPIFTPLAQGLADYLLEKGYGVTAMTFPVVKRPMIRMIVHARNTEGDIDSFVNELVQWAARQSVGPGWGAGSGIMRGEDLEMKVRL

InterPro domains:
  IPR015422 Pyridoxal phosphate-dependent transferase, small domain [G3DSA:3.90.1150.10] (9-94)
  IPR015424 Pyridoxal phosphate-dependent transferase [SSF53383] (20-91)

pLDDT: mean 77.73, std 21.96, range [34.97, 97.62]